Protein AF-A0A962SZ88-F1 (afdb_monomer_lite)

Radius of gyr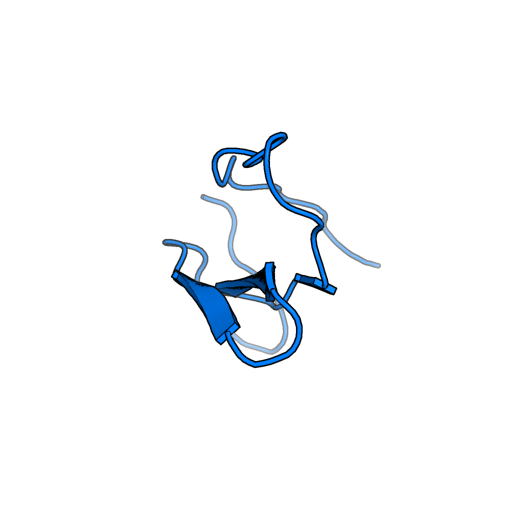ation: 12.09 Å; chains: 1; bounding box: 33×18×28 Å

pLDDT: mean 83.38, std 17.72, range [37.28, 97.88]

Structure (mmCIF, N/CA/C/O backbone):
data_AF-A0A962SZ88-F1
#
_entry.id   AF-A0A962SZ88-F1
#
loop_
_atom_site.group_PDB
_atom_site.id
_atom_site.type_symbol
_atom_site.label_atom_id
_atom_site.label_alt_id
_atom_site.label_comp_id
_atom_site.label_asym_id
_atom_site.label_entity_id
_atom_site.label_seq_id
_atom_site.pdbx_PDB_ins_code
_atom_site.Cartn_x
_atom_site.Cartn_y
_atom_site.Cartn_z
_atom_site.occupancy
_atom_site.B_iso_or_equiv
_atom_site.auth_seq_id
_atom_site.auth_comp_id
_atom_site.auth_asym_id
_atom_site.auth_atom_id
_atom_site.pdbx_PDB_model_num
ATOM 1 N N . MET A 1 1 ? 14.743 -10.947 -7.113 1.00 38.97 1 MET A N 1
ATOM 2 C CA . MET A 1 1 ? 15.465 -9.682 -6.868 1.00 38.97 1 MET A CA 1
ATOM 3 C C . MET A 1 1 ? 14.435 -8.578 -7.002 1.00 38.97 1 MET A C 1
ATOM 5 O O . MET A 1 1 ? 14.040 -8.263 -8.113 1.00 38.97 1 MET A O 1
ATOM 9 N N . ILE A 1 2 ? 13.858 -8.147 -5.882 1.00 37.28 2 ILE A N 1
ATOM 10 C CA . ILE A 1 2 ? 12.740 -7.199 -5.884 1.00 37.28 2 ILE A CA 1
ATOM 11 C C . ILE A 1 2 ? 13.365 -5.808 -5.931 1.00 37.28 2 ILE A C 1
ATOM 13 O O . ILE A 1 2 ? 13.985 -5.393 -4.957 1.00 37.28 2 ILE A O 1
ATOM 17 N N . VAL A 1 3 ? 13.283 -5.136 -7.080 1.00 45.31 3 VAL A N 1
ATOM 18 C CA . VAL A 1 3 ? 13.614 -3.711 -7.172 1.00 45.31 3 VAL A CA 1
ATOM 19 C C . VAL A 1 3 ? 12.488 -2.947 -6.483 1.00 45.31 3 VAL A C 1
ATOM 21 O O . VAL A 1 3 ? 11.396 -2.784 -7.016 1.00 45.31 3 VAL A O 1
ATOM 24 N N . SER A 1 4 ? 12.720 -2.592 -5.223 1.00 45.03 4 SER A N 1
ATOM 25 C CA . SER A 1 4 ? 11.881 -1.670 -4.473 1.00 45.03 4 SER A CA 1
ATOM 26 C C . SER A 1 4 ? 12.159 -0.262 -4.985 1.00 45.03 4 SER A C 1
ATOM 28 O O . SER A 1 4 ? 13.067 0.397 -4.481 1.00 45.03 4 SER A O 1
ATOM 30 N N . ASP A 1 5 ? 11.404 0.178 -5.986 1.00 49.47 5 ASP A N 1
ATOM 31 C CA . ASP A 1 5 ? 11.211 1.607 -6.200 1.00 49.47 5 ASP A CA 1
ATOM 32 C C . ASP A 1 5 ? 9.844 1.986 -5.637 1.00 49.47 5 ASP A C 1
ATOM 34 O O . ASP A 1 5 ? 8.784 1.647 -6.173 1.00 49.47 5 ASP A O 1
ATOM 38 N N . ALA A 1 6 ? 9.879 2.572 -4.446 1.00 48.84 6 ALA A N 1
ATOM 39 C CA . ALA A 1 6 ? 8.697 3.079 -3.787 1.00 48.84 6 ALA A CA 1
ATOM 40 C C . ALA A 1 6 ? 8.442 4.485 -4.326 1.00 48.84 6 ALA A C 1
ATOM 42 O O . ALA A 1 6 ? 8.793 5.470 -3.680 1.00 48.84 6 ALA A O 1
ATOM 43 N N . ALA A 1 7 ? 7.770 4.563 -5.478 1.00 52.12 7 ALA A N 1
ATOM 44 C CA . ALA A 1 7 ? 6.890 5.688 -5.771 1.00 52.12 7 ALA A CA 1
ATOM 45 C C . ALA A 1 7 ? 6.135 6.005 -4.477 1.00 52.12 7 ALA A C 1
ATOM 47 O O . ALA A 1 7 ? 5.416 5.126 -3.978 1.00 52.12 7 ALA A O 1
ATOM 48 N N . ALA A 1 8 ? 6.365 7.176 -3.884 1.00 57.00 8 ALA A N 1
ATOM 49 C CA . ALA A 1 8 ? 5.839 7.524 -2.571 1.00 57.00 8 ALA A CA 1
ATOM 50 C C . ALA A 1 8 ? 4.315 7.685 -2.648 1.00 57.00 8 ALA A C 1
ATOM 52 O O . ALA A 1 8 ? 3.788 8.790 -2.743 1.00 57.00 8 ALA A O 1
ATOM 53 N N . VAL A 1 9 ? 3.588 6.566 -2.628 1.00 58.31 9 VAL A N 1
ATOM 54 C CA . VAL A 1 9 ? 2.169 6.579 -2.293 1.00 58.31 9 VAL A CA 1
ATOM 55 C C . VAL A 1 9 ? 2.096 7.149 -0.882 1.00 58.31 9 VAL A C 1
ATOM 57 O O . VAL A 1 9 ? 2.837 6.663 -0.020 1.00 58.31 9 VAL A O 1
ATOM 60 N N . PRO A 1 10 ? 1.283 8.193 -0.643 1.00 63.91 10 PRO A N 1
ATOM 61 C CA . PRO A 1 10 ? 1.159 8.766 0.684 1.00 63.91 10 PRO A CA 1
ATOM 62 C C . PRO A 1 10 ? 0.802 7.647 1.653 1.00 63.91 10 PRO A C 1
ATOM 64 O O . PRO A 1 10 ? -0.203 6.957 1.476 1.00 63.91 10 PRO A O 1
ATOM 67 N N . ASP A 1 11 ? 1.665 7.437 2.644 1.00 75.25 11 ASP A N 1
ATOM 68 C CA . ASP A 1 11 ? 1.406 6.439 3.662 1.00 75.25 11 ASP A CA 1
ATOM 69 C C . ASP A 1 11 ? 0.283 6.974 4.548 1.00 75.25 11 ASP A C 1
ATOM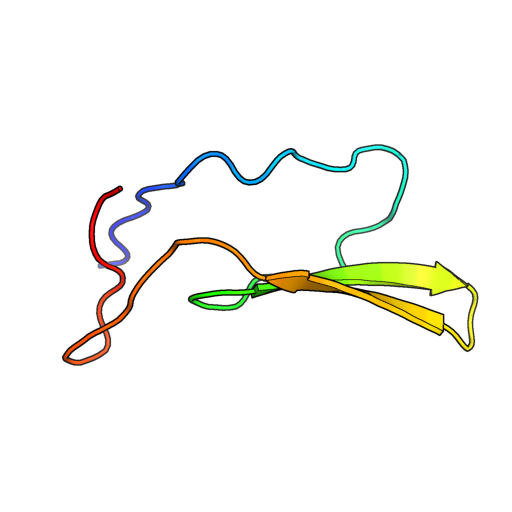 71 O O . ASP A 1 11 ? 0.459 7.936 5.302 1.00 75.25 11 ASP A O 1
ATOM 75 N N . ILE A 1 12 ? -0.914 6.409 4.381 1.00 88.31 12 ILE A N 1
ATOM 76 C CA . ILE A 1 12 ? -2.091 6.788 5.158 1.00 88.31 12 ILE A CA 1
ATOM 77 C C . ILE A 1 12 ? -1.941 6.156 6.541 1.00 88.31 12 ILE A C 1
ATOM 79 O O . ILE A 1 12 ? -2.478 5.089 6.821 1.00 88.31 12 ILE A O 1
ATOM 83 N N . THR A 1 13 ? -1.199 6.827 7.419 1.00 88.25 13 THR A N 1
ATOM 84 C CA . THR A 1 13 ? -0.880 6.331 8.768 1.00 88.25 13 THR A CA 1
ATOM 85 C C . THR A 1 13 ? -2.101 6.204 9.680 1.00 88.25 13 THR A C 1
ATOM 87 O O . THR A 1 13 ? -2.033 5.541 10.712 1.00 88.25 13 THR A O 1
ATOM 90 N N . SER A 1 14 ? -3.226 6.822 9.308 1.00 93.88 14 SER 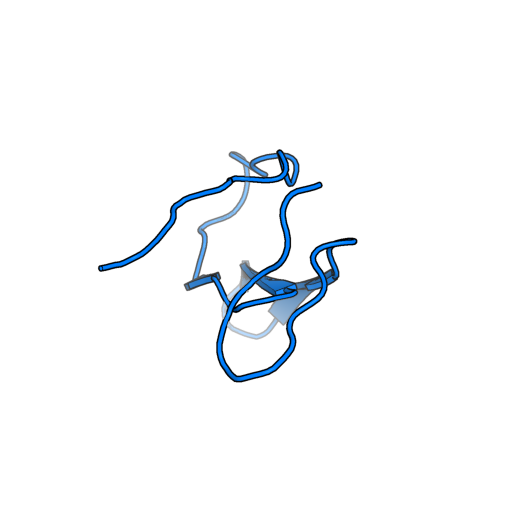A N 1
ATOM 91 C CA . SER A 1 14 ? -4.487 6.739 10.042 1.00 93.88 14 SER A CA 1
ATOM 92 C C . SER A 1 14 ? -5.267 5.445 9.800 1.00 93.88 14 SER A C 1
ATOM 94 O O . SER A 1 14 ? -6.205 5.189 10.552 1.00 93.88 14 SER A O 1
ATOM 96 N N . LEU A 1 15 ? -4.914 4.640 8.788 1.00 95.00 15 LEU A N 1
ATOM 97 C CA . LEU A 1 15 ? -5.619 3.401 8.453 1.00 95.00 15 LEU A CA 1
ATOM 98 C C . LEU A 1 15 ? -4.649 2.210 8.349 1.00 95.00 15 LEU A C 1
ATOM 100 O O . LEU A 1 15 ? -3.558 2.354 7.797 1.00 95.00 15 LEU A O 1
ATOM 104 N N . PRO A 1 16 ? -5.028 1.004 8.814 1.00 94.62 16 PRO A N 1
ATOM 105 C CA . PRO A 1 16 ? -4.194 -0.183 8.656 1.00 94.62 16 PRO A CA 1
ATOM 106 C C . PRO A 1 16 ? -4.041 -0.581 7.183 1.00 94.62 16 PRO A C 1
ATOM 108 O O . PRO A 1 16 ? -5.036 -0.778 6.481 1.00 94.62 16 PRO A O 1
ATOM 111 N N . LEU A 1 17 ? -2.800 -0.763 6.723 1.00 94.12 17 LEU A N 1
ATOM 112 C CA . LEU A 1 17 ? -2.511 -1.342 5.411 1.00 94.12 17 LEU A CA 1
ATOM 113 C C . LEU A 1 17 ? -2.833 -2.843 5.425 1.00 94.12 17 LEU A C 1
ATOM 115 O O . LEU A 1 17 ? -2.240 -3.609 6.182 1.00 94.12 17 LEU A O 1
ATOM 119 N N . VAL A 1 18 ? -3.737 -3.264 4.546 1.00 95.75 18 VAL A N 1
ATOM 120 C CA . VAL A 1 18 ? -4.147 -4.667 4.391 1.00 95.75 18 VAL A CA 1
ATOM 121 C C . VAL A 1 18 ? -3.316 -5.355 3.316 1.00 95.75 18 VAL A C 1
ATOM 123 O O . VAL A 1 18 ? -2.873 -6.489 3.486 1.00 95.75 18 VAL A O 1
ATOM 126 N N . TYR A 1 19 ? -3.110 -4.680 2.184 1.00 94.12 19 TYR A N 1
ATOM 127 C CA . TYR A 1 19 ? -2.406 -5.255 1.043 1.00 94.12 19 TYR A CA 1
ATOM 128 C C . TYR A 1 19 ? -1.756 -4.176 0.183 1.00 94.12 19 TYR A C 1
ATOM 130 O O . TYR A 1 19 ? -2.362 -3.145 -0.105 1.00 94.12 19 TYR A O 1
ATOM 138 N N . ARG A 1 20 ? -0.542 -4.460 -0.294 1.00 92.31 20 ARG A N 1
ATOM 139 C CA . ARG A 1 20 ? 0.178 -3.637 -1.267 1.00 92.31 20 ARG A CA 1
ATOM 140 C C . ARG A 1 20 ? 0.406 -4.436 -2.543 1.00 92.31 20 ARG A C 1
ATOM 142 O O . ARG A 1 20 ? 1.157 -5.409 -2.559 1.00 92.31 20 ARG A O 1
ATOM 149 N N . GLY A 1 21 ? -0.268 -4.022 -3.607 1.00 91.38 21 GLY A N 1
ATOM 150 C CA . GLY A 1 21 ? -0.126 -4.582 -4.943 1.00 91.38 21 GLY A CA 1
ATOM 151 C C . GLY A 1 21 ? 0.826 -3.769 -5.816 1.00 91.38 21 GLY A C 1
ATOM 152 O O . GLY A 1 21 ? 1.327 -2.712 -5.426 1.00 91.38 21 GLY A O 1
ATOM 153 N N . LYS A 1 22 ? 1.031 -4.232 -7.057 1.00 91.00 22 LYS A N 1
ATOM 154 C CA . LYS A 1 22 ? 1.925 -3.560 -8.017 1.00 91.00 22 LYS A CA 1
ATOM 155 C C . LYS A 1 22 ? 1.542 -2.100 -8.261 1.00 91.00 22 LYS A C 1
ATOM 157 O O . LYS A 1 22 ? 2.409 -1.239 -8.272 1.00 91.00 22 LYS A O 1
ATOM 162 N N . VAL A 1 23 ? 0.244 -1.829 -8.386 1.00 91.88 23 VAL A N 1
ATOM 163 C CA . VAL A 1 23 ? -0.292 -0.524 -8.819 1.00 91.88 23 VAL A CA 1
ATOM 164 C C . VAL A 1 23 ? -1.412 0.010 -7.914 1.00 91.88 23 VAL A C 1
ATOM 166 O O . VAL A 1 23 ? -2.102 0.966 -8.250 1.00 91.88 23 VAL A O 1
ATOM 169 N N . ARG A 1 24 ? -1.659 -0.651 -6.777 1.00 92.31 24 ARG A N 1
ATOM 170 C CA . ARG A 1 24 ? -2.703 -0.258 -5.824 1.00 92.31 24 ARG A CA 1
ATOM 171 C C . ARG A 1 24 ? -2.391 -0.721 -4.412 1.00 92.31 24 ARG A C 1
ATOM 173 O O . ARG A 1 24 ? -1.827 -1.805 -4.245 1.00 92.31 24 ARG A O 1
ATOM 180 N N . ASP A 1 25 ? -2.874 0.031 -3.439 1.00 93.44 25 ASP A N 1
ATOM 181 C CA . ASP A 1 25 ? -2.819 -0.296 -2.016 1.00 93.44 25 ASP A CA 1
ATOM 182 C C . ASP A 1 25 ? -4.257 -0.412 -1.468 1.00 93.44 25 ASP A C 1
ATOM 184 O O . ASP A 1 25 ? -5.180 0.237 -1.973 1.00 93.44 25 ASP A O 1
ATOM 188 N N . LEU A 1 26 ? -4.464 -1.275 -0.472 1.00 94.44 26 LEU A N 1
ATOM 189 C CA . LEU A 1 26 ? -5.746 -1.485 0.208 1.00 94.44 26 LEU A CA 1
ATOM 190 C C . LEU A 1 26 ? -5.591 -1.215 1.702 1.00 94.44 26 LEU A C 1
ATOM 192 O O . LEU A 1 26 ? -4.721 -1.808 2.342 1.00 94.44 26 LEU A O 1
ATOM 196 N N . TYR A 1 27 ? -6.474 -0.388 2.251 1.00 95.75 27 TYR A N 1
ATOM 197 C CA . TYR A 1 27 ? -6.508 -0.027 3.665 1.00 95.75 27 TYR A CA 1
ATOM 198 C C . TYR A 1 27 ? -7.846 -0.421 4.295 1.00 95.75 27 TYR A C 1
ATOM 200 O O . TYR A 1 27 ? -8.894 -0.296 3.655 1.00 95.75 27 TYR A O 1
ATOM 208 N N . ALA A 1 28 ? -7.814 -0.890 5.541 1.00 97.00 28 ALA A N 1
ATOM 209 C CA . ALA A 1 28 ? -9.021 -1.204 6.302 1.00 97.00 28 ALA A CA 1
ATOM 210 C C . ALA A 1 28 ? -9.629 0.081 6.870 1.00 97.00 28 ALA A C 1
ATOM 212 O O . ALA A 1 28 ? -8.930 0.843 7.535 1.00 97.00 28 ALA A O 1
ATOM 213 N N . VAL A 1 29 ? -10.918 0.314 6.614 1.00 96.50 29 VAL A N 1
ATOM 214 C CA . VAL A 1 29 ? -11.665 1.430 7.221 1.00 96.50 29 VAL A CA 1
ATOM 215 C C . VAL A 1 29 ? -12.447 0.927 8.432 1.00 96.50 29 VAL A C 1
ATOM 217 O O . VAL A 1 29 ? -12.355 1.507 9.510 1.00 96.50 29 VAL A O 1
ATOM 220 N N . ASP A 1 30 ? -13.165 -0.180 8.255 1.00 96.31 30 ASP A N 1
ATOM 221 C CA . ASP A 1 30 ? -13.861 -0.935 9.296 1.00 96.31 30 ASP A CA 1
ATOM 222 C C . ASP A 1 30 ? -14.052 -2.396 8.831 1.00 96.31 30 ASP A C 1
ATOM 224 O O . ASP A 1 30 ? -13.496 -2.807 7.809 1.00 96.31 30 ASP A O 1
ATOM 228 N N . ASP A 1 31 ? -14.839 -3.184 9.566 1.00 96.44 31 ASP A N 1
ATOM 229 C CA . ASP A 1 31 ? -15.062 -4.609 9.289 1.00 96.44 31 ASP A CA 1
ATOM 230 C C . ASP A 1 31 ? -15.735 -4.894 7.934 1.00 96.44 31 ASP A C 1
ATOM 232 O O . ASP A 1 31 ? -15.729 -6.041 7.484 1.00 96.44 31 ASP A O 1
ATOM 236 N N . GLN A 1 32 ? -16.362 -3.902 7.294 1.00 97.88 32 GLN A N 1
ATOM 237 C CA . GLN A 1 32 ? -17.149 -4.064 6.064 1.00 97.88 32 GLN A CA 1
ATOM 238 C C . GLN A 1 32 ? -16.639 -3.204 4.898 1.00 97.88 32 GLN A C 1
ATOM 240 O O . GLN A 1 32 ? -17.068 -3.413 3.760 1.00 97.88 32 GLN A O 1
ATOM 245 N N . HIS A 1 33 ? -15.714 -2.272 5.141 1.00 97.44 33 HIS A N 1
ATOM 246 C CA . HIS A 1 33 ? -15.247 -1.321 4.136 1.00 97.44 33 HIS A CA 1
ATOM 247 C C . HIS A 1 33 ? -13.726 -1.324 3.964 1.00 97.44 33 HIS A C 1
ATOM 249 O O . HIS A 1 33 ? -12.947 -1.291 4.919 1.00 97.44 33 HIS A O 1
ATOM 255 N N . LEU A 1 34 ? -13.307 -1.265 2.697 1.00 97.12 34 LEU A N 1
ATOM 256 C CA . LEU A 1 34 ? -11.916 -1.092 2.295 1.00 97.12 34 LEU A CA 1
ATOM 257 C C . LEU A 1 34 ? -11.755 0.192 1.484 1.00 97.12 34 LEU A C 1
ATOM 259 O O . LEU A 1 34 ? -12.550 0.478 0.587 1.00 97.12 34 LEU A O 1
ATOM 263 N N . LEU A 1 35 ? -10.675 0.920 1.752 1.00 94.94 35 LEU A N 1
ATOM 264 C CA . LEU A 1 35 ? -10.206 2.010 0.907 1.00 94.94 35 LEU A CA 1
ATOM 265 C C . LEU A 1 35 ? -9.184 1.458 -0.087 1.00 94.94 35 LEU A C 1
ATOM 267 O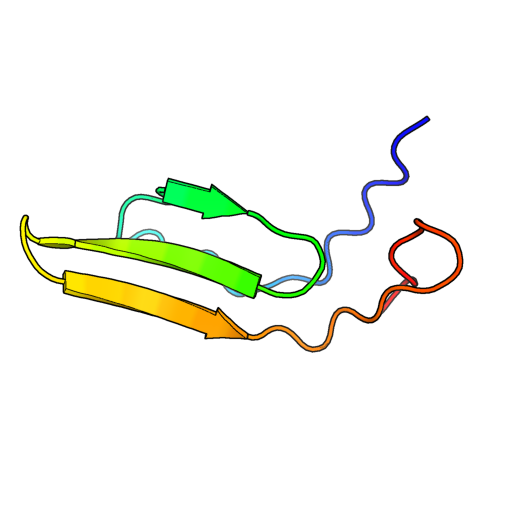 O . LEU A 1 35 ? -8.139 0.942 0.310 1.00 94.94 35 LEU A O 1
ATOM 271 N N . MET A 1 36 ? -9.469 1.597 -1.381 1.00 94.88 36 MET A N 1
ATOM 272 C CA . MET A 1 36 ? -8.523 1.276 -2.446 1.00 94.88 36 MET A CA 1
ATOM 273 C C . MET A 1 36 ? -7.879 2.550 -2.983 1.00 94.88 36 MET A C 1
ATOM 275 O O . MET A 1 36 ? -8.569 3.428 -3.497 1.00 94.88 36 MET A O 1
ATOM 279 N N . VAL A 1 37 ? -6.551 2.618 -2.910 1.00 92.81 37 VAL A N 1
ATOM 280 C CA . VAL A 1 37 ? -5.756 3.719 -3.461 1.00 92.81 37 VAL A CA 1
ATOM 281 C C . VAL A 1 37 ? -5.052 3.211 -4.712 1.00 92.81 37 VAL A C 1
ATOM 283 O O . VAL A 1 37 ? -4.181 2.345 -4.632 1.00 92.81 37 VAL A O 1
ATOM 286 N N . ALA A 1 38 ? -5.454 3.716 -5.877 1.00 91.62 38 ALA A N 1
ATOM 287 C CA . ALA A 1 38 ? -4.722 3.489 -7.119 1.00 91.62 38 ALA A CA 1
ATOM 288 C C . ALA A 1 38 ? -3.496 4.407 -7.149 1.00 91.62 38 ALA A C 1
ATOM 290 O O . ALA A 1 38 ? -3.608 5.588 -6.819 1.00 91.62 38 ALA A O 1
ATOM 291 N N . SER A 1 39 ? -2.338 3.862 -7.514 1.00 88.00 39 SER A N 1
ATOM 292 C CA . SER A 1 39 ? -1.118 4.644 -7.694 1.00 88.00 39 SER A CA 1
ATOM 293 C C . SER A 1 39 ? -0.788 4.810 -9.171 1.00 88.00 39 SER A C 1
ATOM 295 O O . SER A 1 39 ? -1.258 4.048 -10.014 1.00 88.00 39 SER A O 1
ATOM 297 N N . ASP A 1 40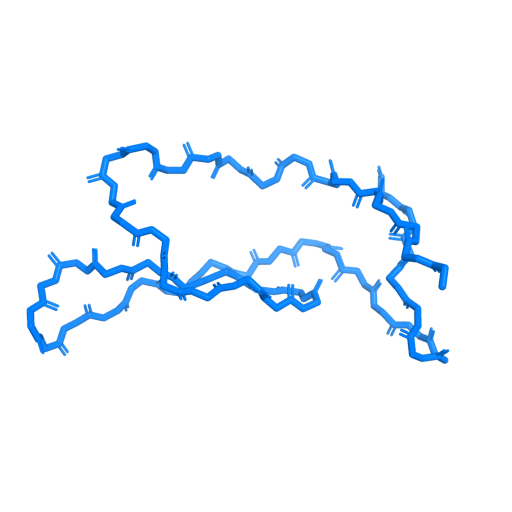 ? 0.104 5.753 -9.459 1.00 89.06 40 ASP A N 1
ATOM 298 C CA . ASP A 1 40 ? 0.662 5.947 -10.801 1.00 89.06 40 ASP A CA 1
ATOM 299 C C . ASP A 1 40 ? 1.750 4.912 -11.146 1.00 89.06 40 ASP A C 1
ATOM 301 O O . ASP A 1 40 ? 2.361 4.973 -12.214 1.00 89.06 40 ASP A O 1
ATOM 305 N N . ARG A 1 41 ? 2.005 3.931 -10.261 1.00 88.25 41 ARG A N 1
ATOM 306 C CA . ARG A 1 41 ? 2.944 2.840 -10.552 1.00 88.25 41 ARG A CA 1
ATOM 307 C C . ARG A 1 41 ? 2.429 2.069 -11.761 1.00 88.25 41 ARG A C 1
ATOM 309 O O . ARG A 1 41 ? 1.289 1.610 -11.779 1.00 88.25 41 ARG A O 1
ATOM 316 N N . LEU A 1 42 ? 3.297 1.864 -12.743 1.00 89.94 42 LEU A N 1
ATOM 317 C CA . LEU A 1 42 ? 3.017 1.061 -13.929 1.00 89.94 42 LEU A CA 1
ATOM 318 C C . LEU A 1 42 ? 3.842 -0.226 -13.878 1.00 89.94 42 LEU A C 1
ATOM 320 O O . LEU A 1 42 ? 4.978 -0.216 -13.414 1.00 89.94 42 LEU A O 1
ATOM 324 N N . SER A 1 43 ? 3.296 -1.344 -14.361 1.00 91.19 43 SER A N 1
ATOM 325 C CA . SER A 1 43 ? 4.040 -2.607 -14.447 1.00 91.19 43 SER A CA 1
ATOM 326 C C . SER A 1 43 ? 4.023 -3.197 -15.850 1.00 91.19 43 SER A C 1
ATOM 328 O O . SER A 1 43 ? 2.961 -3.259 -16.469 1.00 91.19 43 SER A O 1
ATOM 330 N N . ALA A 1 44 ? 5.166 -3.707 -16.306 1.00 92.50 44 ALA A N 1
ATOM 331 C CA . ALA A 1 44 ? 5.322 -4.431 -17.565 1.00 92.50 44 ALA A CA 1
ATOM 332 C C . ALA A 1 44 ? 6.322 -5.584 -17.384 1.00 92.50 44 ALA A C 1
ATOM 334 O O . ALA A 1 44 ? 7.267 -5.467 -16.608 1.00 92.50 44 ALA A O 1
ATOM 335 N N . PHE A 1 45 ? 6.113 -6.706 -18.083 1.00 93.56 45 PHE A N 1
ATOM 336 C CA . PHE A 1 45 ? 6.983 -7.896 -18.001 1.00 93.56 45 PHE A CA 1
ATOM 337 C C . PHE A 1 45 ? 7.267 -8.359 -16.560 1.00 93.56 45 PHE A C 1
ATOM 339 O O . PHE A 1 45 ? 8.396 -8.659 -16.195 1.0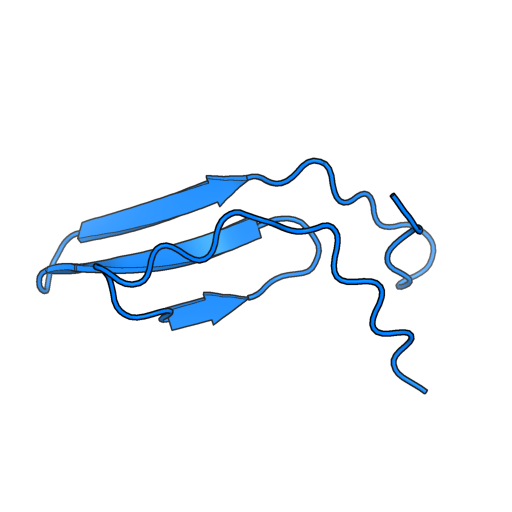0 93.56 45 PHE A O 1
ATOM 346 N N . ASP A 1 46 ? 6.221 -8.384 -15.732 1.00 89.50 46 ASP A N 1
ATOM 347 C CA . ASP A 1 46 ? 6.260 -8.724 -14.302 1.00 89.50 46 ASP A CA 1
ATOM 348 C C . ASP A 1 46 ? 7.010 -7.727 -13.386 1.00 89.50 46 ASP A C 1
ATOM 350 O O . ASP A 1 46 ? 6.941 -7.861 -12.164 1.00 89.50 46 ASP A O 1
ATOM 354 N N . VAL A 1 47 ? 7.597 -6.657 -13.928 1.00 88.56 47 VAL A N 1
ATOM 355 C CA . VAL A 1 47 ? 8.376 -5.647 -13.189 1.00 88.56 47 VAL A CA 1
ATOM 356 C C . VAL A 1 47 ? 7.585 -4.344 -13.023 1.00 88.56 47 VAL A C 1
ATOM 358 O O . VAL A 1 47 ? 6.837 -3.947 -13.915 1.00 88.56 47 VAL A O 1
ATOM 361 N N . ILE A 1 48 ? 7.730 -3.682 -11.870 1.00 88.81 48 ILE A N 1
ATOM 362 C CA . ILE A 1 48 ? 7.208 -2.326 -11.627 1.00 88.81 48 ILE A CA 1
ATOM 363 C C . ILE A 1 48 ? 8.226 -1.323 -12.171 1.00 88.81 48 ILE A C 1
ATOM 365 O O . ILE A 1 48 ? 9.418 -1.442 -11.887 1.00 88.81 48 ILE A O 1
ATOM 369 N N . LEU A 1 49 ? 7.762 -0.369 -12.972 1.00 88.56 49 LEU A N 1
ATOM 370 C CA . LEU A 1 49 ? 8.609 0.665 -13.548 1.00 88.56 49 LEU A CA 1
ATOM 371 C C . LEU A 1 49 ? 8.953 1.729 -12.497 1.00 88.56 49 LEU A C 1
ATOM 373 O O . LEU A 1 49 ? 8.096 2.027 -11.660 1.00 88.56 49 LEU A O 1
ATOM 377 N N . PRO A 1 50 ? 10.161 2.316 -12.559 1.00 82.88 50 PRO A N 1
ATOM 378 C CA . PRO A 1 50 ? 10.501 3.453 -11.722 1.00 82.88 50 PRO A CA 1
ATOM 379 C C . PRO A 1 50 ? 9.605 4.658 -12.019 1.00 82.88 50 PRO A C 1
ATOM 381 O O . PRO A 1 50 ? 9.237 4.867 -13.180 1.00 82.88 50 PRO A O 1
ATOM 384 N N . THR A 1 51 ? 9.281 5.444 -10.997 1.00 70.69 51 THR A N 1
ATOM 385 C CA . THR A 1 51 ? 8.436 6.656 -11.101 1.00 70.69 51 THR A CA 1
ATOM 386 C C . THR A 1 51 ? 9.145 7.883 -10.571 1.00 70.69 51 THR A C 1
ATOM 388 O O . THR A 1 51 ? 9.738 7.761 -9.478 1.00 70.69 51 THR A O 1
#

Foldseek 3Di:
DAPDQPPCPPDPPVFDWDDDDQFWTWTDPDPPDIDIDGHPFDDDPNHTDHD

Secondary structure (DSSP, 8-state):
------------TTS-EEEE-SSEEEEE-SSS-EEEEE-S--EETTEEPP-

Sequence (51 aa):
MIVSDAAAVPDITSLPLVYRGKVRDLYAVDDQHLLMVASDRLSAFDVILPT